Protein AF-A0A0P0Z5M3-F1 (afdb_monomer)

Sequence (117 aa):
MDSALKSVSAMTRGFQQVASETSEFAKRAYEQQTEFMEKLFQVRSPDKAIALQSEYAKTAYQGWVSQATRMGEICTDVAKETYKPFEQSLATLSAAGTSVATKPAAAAKQAAETKAA

Secondary structure (DSSP, 8-state):
-HHHHHHHHHHHHHHHHHHHHHHHHHHHHHHHHHHHHHHHHH--SHHHHHHHHHHHHHHHHHHHHHHHHHHHHHHHHHHHHHHHHHHHHHHHHHHHHHHHHHHHHHHHHHHHHHT--

Foldseek 3Di:
DVLVVQLVVLVVVLVVQLVVLVVVLVVVLVVLVVVLVVVCVVDDDPVVNVVSVVVSVVVNVVSVVVSVVSNVVSVVSSVCSSCVVVVVVVVVVVVVVVVVVVPVVVVVVVVVVVVVD

InterPro domains:
  IPR010127 Phasin, subfamily 1 [TIGR01841] (13-95)
  IPR018968 Phasin [PF09361] (1-88)

Solvent-accessible surface area (backbone atoms only — not comparable to full-atom values): 6381 Å² total; per-residue (Å²): 110,67,67,59,56,50,34,54,52,37,48,52,51,39,52,52,50,53,52,50,55,52,52,52,50,52,50,54,52,51,53,53,50,49,54,49,50,59,53,53,76,69,52,90,48,69,72,57,46,53,52,52,52,51,51,49,52,54,50,51,49,53,52,48,53,52,50,53,51,52,53,52,49,44,56,50,50,36,50,52,64,52,47,47,63,56,56,53,50,51,52,51,50,51,55,49,51,53,52,63,60,49,54,60,58,55,52,53,51,54,58,54,57,67,73,76,111

Structure (mmCIF, N/CA/C/O backbone):
data_AF-A0A0P0Z5M3-F1
#
_entry.id   AF-A0A0P0Z5M3-F1
#
loop_
_atom_site.group_PDB
_atom_site.id
_atom_site.type_symbol
_atom_site.label_atom_id
_atom_site.label_alt_id
_atom_site.label_comp_id
_atom_site.label_asym_id
_atom_site.label_entity_id
_atom_site.label_seq_id
_atom_site.pdbx_PDB_ins_code
_atom_site.Cartn_x
_atom_site.Cartn_y
_atom_site.Cartn_z
_atom_site.occupancy
_atom_site.B_iso_or_equiv
_atom_site.auth_seq_id
_atom_site.auth_comp_id
_atom_site.auth_asym_id
_atom_site.auth_atom_id
_atom_site.pdbx_PDB_model_num
ATOM 1 N N . MET A 1 1 ? 24.166 3.645 -23.472 1.00 58.31 1 MET A N 1
ATOM 2 C CA . MET A 1 1 ? 24.199 4.395 -22.197 1.00 58.31 1 MET A CA 1
ATOM 3 C C . MET A 1 1 ? 22.800 4.889 -21.828 1.00 58.31 1 MET A C 1
ATOM 5 O O . MET A 1 1 ? 22.368 4.636 -20.711 1.00 58.31 1 MET A O 1
ATOM 9 N N . ASP A 1 2 ? 22.037 5.444 -22.777 1.00 76.00 2 ASP A N 1
ATOM 10 C CA . ASP A 1 2 ? 20.659 5.914 -22.538 1.00 76.00 2 ASP A CA 1
ATOM 11 C C . ASP A 1 2 ? 19.682 4.846 -22.024 1.00 76.00 2 ASP A C 1
ATOM 13 O O . ASP A 1 2 ? 18.898 5.118 -21.120 1.00 76.00 2 ASP A O 1
ATOM 17 N N . SER A 1 3 ? 19.734 3.609 -22.533 1.00 72.94 3 SER A N 1
ATOM 18 C CA . SER A 1 3 ? 18.845 2.527 -22.065 1.00 72.94 3 SER A CA 1
ATOM 19 C C . SER A 1 3 ? 19.111 2.120 -20.611 1.00 72.94 3 SER A C 1
ATOM 21 O O . SER A 1 3 ? 18.176 1.820 -19.869 1.00 72.94 3 SER A O 1
ATOM 23 N N . ALA A 1 4 ? 20.376 2.160 -20.180 1.00 77.19 4 ALA A N 1
ATOM 24 C CA . ALA A 1 4 ? 20.751 1.881 -18.797 1.00 77.19 4 ALA A CA 1
ATOM 25 C C . ALA A 1 4 ? 20.272 3.006 -17.861 1.00 77.19 4 ALA A C 1
ATOM 27 O O . ALA A 1 4 ? 19.655 2.725 -16.838 1.00 77.19 4 ALA A O 1
ATOM 28 N N . LEU A 1 5 ? 20.456 4.275 -18.251 1.00 84.81 5 LEU A N 1
ATOM 29 C CA . LEU A 1 5 ? 19.961 5.433 -17.492 1.00 84.81 5 LEU A CA 1
ATOM 30 C C . LEU A 1 5 ? 18.428 5.453 -17.378 1.00 84.81 5 LEU A C 1
ATOM 32 O O . LEU A 1 5 ? 17.894 5.778 -16.316 1.00 84.81 5 LEU A O 1
ATOM 36 N N . LYS A 1 6 ? 17.711 5.053 -18.438 1.00 80.62 6 LYS A N 1
ATOM 37 C CA . LYS A 1 6 ? 16.248 4.877 -18.415 1.00 80.62 6 LYS A CA 1
ATOM 38 C C . LYS A 1 6 ? 15.818 3.780 -17.440 1.00 80.62 6 LYS A C 1
ATOM 40 O O . LYS A 1 6 ? 14.906 4.007 -16.654 1.00 80.62 6 LYS A O 1
ATOM 45 N N . SER A 1 7 ? 16.508 2.640 -17.446 1.00 80.88 7 SER A N 1
ATOM 46 C CA . SER A 1 7 ? 16.217 1.512 -16.546 1.00 80.88 7 SER A CA 1
ATOM 47 C C . SER A 1 7 ? 16.429 1.882 -15.074 1.00 80.88 7 SER A C 1
ATOM 49 O O . SER A 1 7 ? 15.561 1.635 -14.240 1.00 80.88 7 SER A O 1
ATOM 51 N N . VAL A 1 8 ? 17.543 2.553 -14.757 1.00 86.06 8 VAL A N 1
ATOM 52 C CA . VAL A 1 8 ? 17.820 3.058 -13.399 1.00 86.06 8 VAL A CA 1
ATOM 53 C C . VAL A 1 8 ? 16.754 4.066 -12.971 1.00 86.06 8 VAL A C 1
ATOM 55 O O . VAL A 1 8 ? 16.247 3.999 -11.856 1.00 86.06 8 VAL A O 1
ATOM 58 N N . SER A 1 9 ? 16.355 4.966 -13.870 1.00 87.69 9 SER A N 1
ATOM 59 C CA . SER A 1 9 ? 15.325 5.969 -13.586 1.00 87.69 9 SER A CA 1
ATOM 60 C C . SER A 1 9 ? 13.940 5.350 -13.342 1.00 87.69 9 SER A C 1
ATOM 62 O O . SER A 1 9 ? 13.218 5.819 -12.463 1.00 87.69 9 SER A O 1
ATOM 64 N N . ALA A 1 10 ? 13.567 4.308 -14.094 1.00 87.44 10 ALA A N 1
ATOM 65 C CA . ALA A 1 10 ? 12.327 3.554 -13.888 1.00 87.44 10 ALA A CA 1
ATOM 66 C C . ALA A 1 10 ? 12.335 2.823 -12.536 1.00 87.44 10 ALA A C 1
ATOM 68 O O . ALA A 1 10 ? 11.371 2.907 -11.778 1.00 87.44 10 ALA A O 1
ATOM 69 N N . MET A 1 11 ? 13.456 2.186 -12.184 1.00 87.31 11 MET A N 1
ATOM 70 C CA . MET A 1 11 ? 13.631 1.529 -10.888 1.00 87.31 11 MET A CA 1
ATOM 71 C C . MET A 1 11 ? 13.535 2.520 -9.719 1.00 87.31 11 MET A C 1
ATOM 73 O O . MET A 1 11 ? 12.803 2.263 -8.764 1.00 87.31 11 MET A O 1
ATOM 77 N N . THR A 1 12 ? 14.216 3.669 -9.798 1.00 92.69 12 THR A N 1
ATOM 78 C CA . THR A 1 12 ? 14.148 4.711 -8.760 1.00 92.69 12 THR A CA 1
ATOM 79 C C . THR A 1 12 ? 12.720 5.217 -8.563 1.00 92.69 12 THR A C 1
ATOM 81 O O . THR A 1 12 ? 12.274 5.355 -7.424 1.00 92.69 12 THR A O 1
ATOM 84 N N . ARG A 1 13 ? 11.972 5.447 -9.652 1.00 92.00 13 ARG A N 1
ATOM 85 C CA . ARG A 1 13 ? 10.558 5.848 -9.577 1.00 92.00 13 ARG A CA 1
ATOM 86 C C . ARG A 1 13 ? 9.685 4.770 -8.937 1.00 92.00 13 ARG A C 1
ATOM 88 O O . ARG A 1 13 ? 8.879 5.096 -8.070 1.00 92.00 13 ARG A O 1
ATOM 95 N N . GLY A 1 14 ? 9.892 3.503 -9.294 1.00 92.44 14 GLY A N 1
ATOM 96 C CA . GLY A 1 14 ? 9.213 2.380 -8.647 1.00 92.44 14 GLY A CA 1
ATOM 97 C C . GLY A 1 14 ? 9.449 2.355 -7.136 1.00 92.44 14 GLY A C 1
ATOM 98 O O . GLY A 1 14 ? 8.500 2.262 -6.365 1.00 92.44 14 GLY A O 1
ATOM 99 N N . PHE A 1 15 ? 10.696 2.541 -6.692 1.00 93.12 15 PHE A N 1
ATOM 100 C CA . PHE A 1 15 ? 11.024 2.631 -5.264 1.00 93.12 15 PHE A CA 1
ATOM 101 C C . PHE A 1 15 ? 10.322 3.796 -4.557 1.00 93.12 15 PHE A C 1
ATOM 103 O O . PHE A 1 15 ? 9.800 3.621 -3.457 1.00 93.12 15 PHE A O 1
ATOM 110 N N . GLN A 1 16 ? 10.284 4.974 -5.182 1.00 95.62 16 GLN A N 1
ATOM 111 C CA . GLN A 1 16 ? 9.573 6.132 -4.633 1.00 95.62 16 GLN A CA 1
ATOM 112 C C . GLN A 1 16 ? 8.071 5.858 -4.491 1.00 95.62 16 GLN A C 1
ATOM 114 O O . GLN A 1 16 ? 7.484 6.197 -3.464 1.00 95.62 16 GLN A O 1
ATOM 119 N N . GLN A 1 17 ? 7.459 5.200 -5.480 1.00 95.94 17 GLN A N 1
ATOM 120 C CA . GLN A 1 17 ? 6.053 4.802 -5.413 1.00 95.94 17 GLN A CA 1
ATOM 121 C C . GLN A 1 17 ? 5.802 3.784 -4.298 1.00 95.94 17 GLN A C 1
ATOM 123 O O . GLN A 1 17 ? 4.896 3.992 -3.496 1.00 95.94 17 GLN A O 1
ATOM 128 N N . VAL A 1 18 ? 6.632 2.741 -4.174 1.00 94.31 18 VAL A N 1
ATOM 129 C CA . VAL A 1 18 ? 6.523 1.759 -3.077 1.00 94.31 18 VAL A CA 1
ATOM 130 C C . VAL A 1 18 ? 6.604 2.447 -1.713 1.00 94.31 18 VAL A C 1
ATOM 132 O O . VAL A 1 18 ? 5.810 2.140 -0.820 1.00 94.31 18 VAL A O 1
ATOM 135 N N . ALA A 1 19 ? 7.533 3.391 -1.544 1.00 94.81 19 ALA A N 1
ATOM 136 C CA . ALA A 1 19 ? 7.675 4.146 -0.303 1.00 94.81 19 ALA A CA 1
ATOM 137 C C . ALA A 1 19 ? 6.421 4.984 0.011 1.00 94.81 19 ALA A C 1
ATOM 139 O O . ALA A 1 19 ? 5.945 4.953 1.148 1.00 94.81 19 ALA A O 1
ATOM 140 N N . SER A 1 20 ? 5.861 5.682 -0.987 1.00 96.88 20 SER A N 1
ATOM 141 C CA . SER A 1 20 ? 4.623 6.463 -0.824 1.00 96.88 20 SER A CA 1
ATOM 142 C C . SER A 1 20 ? 3.453 5.573 -0.420 1.00 96.88 20 SER A C 1
ATOM 144 O O . SER A 1 20 ? 2.844 5.789 0.624 1.00 96.88 20 SER A O 1
ATOM 146 N N . GLU A 1 21 ? 3.202 4.511 -1.184 1.00 95.06 21 GLU A N 1
ATOM 147 C CA . GLU A 1 21 ? 2.084 3.597 -0.951 1.00 95.06 21 GLU A CA 1
ATOM 148 C C . GLU A 1 21 ? 2.191 2.901 0.409 1.00 95.06 21 GLU A C 1
ATOM 150 O O . GLU A 1 21 ? 1.188 2.696 1.089 1.00 95.06 21 GLU A O 1
ATOM 155 N N . THR A 1 22 ? 3.402 2.536 0.840 1.00 94.38 22 THR A N 1
ATOM 156 C CA . THR A 1 22 ? 3.617 1.920 2.159 1.00 94.38 22 THR A CA 1
ATOM 157 C C . THR A 1 22 ? 3.320 2.908 3.288 1.00 94.38 22 THR A C 1
ATOM 159 O O . THR A 1 22 ? 2.653 2.551 4.258 1.00 94.38 22 THR A O 1
ATOM 162 N N . SER A 1 23 ? 3.773 4.157 3.156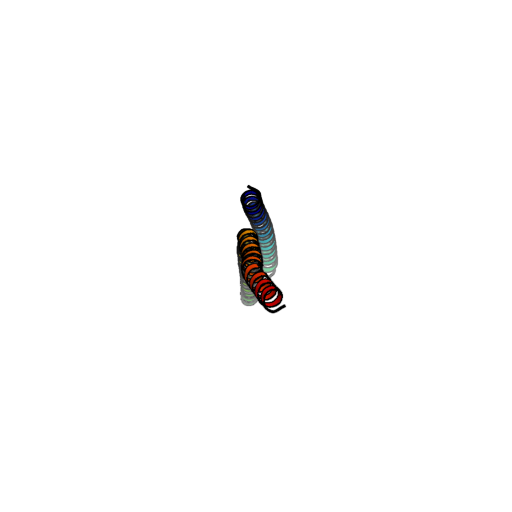 1.00 96.50 23 SER A N 1
ATOM 163 C CA . SER A 1 23 ? 3.500 5.228 4.124 1.00 96.50 23 SER A CA 1
ATOM 164 C C . SER A 1 23 ? 2.005 5.549 4.215 1.00 96.50 23 SER A C 1
ATOM 166 O O . SER A 1 23 ? 1.443 5.649 5.307 1.00 96.50 23 SER A O 1
ATOM 168 N N . GLU A 1 24 ? 1.333 5.651 3.070 1.00 96.19 24 GLU A N 1
ATOM 169 C CA . GLU A 1 24 ? -0.107 5.890 2.998 1.00 96.19 24 GLU A CA 1
ATOM 170 C C . GLU A 1 24 ? -0.910 4.730 3.587 1.00 96.19 24 GLU A C 1
ATOM 172 O O . GLU A 1 24 ? -1.843 4.956 4.357 1.00 96.19 24 GLU A O 1
ATOM 177 N N . PHE A 1 25 ? -0.531 3.485 3.289 1.00 96.38 25 PHE A N 1
ATOM 178 C CA . PHE A 1 25 ? -1.152 2.311 3.89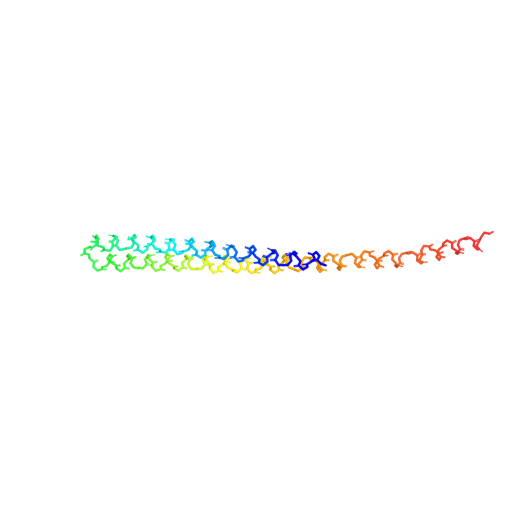6 1.00 96.38 25 PHE A CA 1
ATOM 179 C C . PHE A 1 25 ? -0.981 2.290 5.416 1.00 96.38 25 PHE A C 1
ATOM 181 O O . PHE A 1 25 ? -1.951 2.037 6.126 1.00 96.38 25 PHE A O 1
ATOM 188 N N . ALA A 1 26 ? 0.213 2.607 5.925 1.00 96.69 26 ALA A N 1
ATOM 189 C CA . ALA A 1 26 ? 0.462 2.678 7.361 1.00 96.69 26 ALA A CA 1
ATOM 190 C C . ALA A 1 26 ? -0.415 3.740 8.047 1.00 96.69 26 ALA A C 1
ATOM 192 O O . ALA A 1 26 ? -1.001 3.461 9.092 1.00 96.69 26 ALA A O 1
ATOM 193 N N . LYS A 1 27 ? -0.566 4.926 7.438 1.00 97.50 27 LYS A N 1
ATOM 194 C CA . LYS A 1 27 ? -1.497 5.956 7.928 1.00 97.50 27 LYS A CA 1
ATOM 195 C C . LYS A 1 27 ? -2.937 5.449 7.965 1.00 97.50 27 LYS A C 1
ATOM 197 O O . LYS A 1 27 ? -3.563 5.510 9.018 1.00 97.50 27 LYS A O 1
ATOM 202 N N . ARG A 1 28 ? -3.426 4.882 6.855 1.00 96.06 28 ARG A N 1
ATOM 203 C CA . ARG A 1 28 ? -4.789 4.327 6.766 1.00 96.06 28 ARG A CA 1
ATOM 204 C C . ARG A 1 28 ? -5.033 3.241 7.819 1.00 96.06 28 ARG A C 1
ATOM 206 O O . ARG A 1 28 ? -6.077 3.235 8.461 1.00 96.06 28 ARG A O 1
ATOM 213 N N . ALA A 1 29 ? -4.070 2.345 8.029 1.00 95.50 29 ALA A N 1
ATOM 214 C CA . ALA A 1 29 ? -4.166 1.293 9.039 1.00 95.50 29 ALA A CA 1
ATOM 215 C C . ALA A 1 29 ? -4.239 1.864 10.466 1.00 95.50 29 ALA A C 1
ATOM 217 O O . ALA A 1 29 ? -5.026 1.388 11.283 1.00 95.50 29 ALA A O 1
ATOM 218 N N . TYR A 1 30 ? -3.458 2.908 10.757 1.00 97.00 30 TYR A N 1
ATOM 219 C CA . TYR A 1 30 ? -3.480 3.576 12.058 1.00 97.00 30 TYR A CA 1
ATOM 220 C C . TYR A 1 30 ? -4.809 4.297 12.323 1.00 97.00 30 TYR A C 1
ATOM 222 O O . TYR A 1 30 ? -5.369 4.192 13.416 1.00 97.00 30 TYR A O 1
ATOM 230 N N . GLU A 1 31 ? -5.346 4.989 11.316 1.00 96.62 31 GLU A N 1
ATOM 231 C CA . GLU A 1 31 ? -6.664 5.630 11.381 1.00 96.62 31 GLU A CA 1
ATOM 232 C C . GLU A 1 31 ? -7.768 4.593 11.639 1.00 96.62 31 GLU A C 1
ATOM 234 O O . GLU A 1 31 ? -8.545 4.750 12.579 1.00 96.62 31 GLU A O 1
ATOM 239 N N . GLN A 1 32 ? -7.773 3.481 10.893 1.00 95.94 32 GLN A N 1
ATOM 240 C CA . GLN A 1 32 ? -8.730 2.383 11.087 1.00 95.94 32 GLN A CA 1
ATOM 241 C C . GLN A 1 32 ? -8.641 1.757 12.482 1.00 95.94 32 GLN A C 1
ATOM 243 O O . GLN A 1 32 ? -9.664 1.431 13.084 1.00 95.94 32 GLN A O 1
ATOM 248 N N . GLN A 1 33 ? -7.429 1.572 13.010 1.00 94.50 33 GLN A N 1
ATOM 249 C CA . GLN A 1 33 ? -7.239 1.020 14.349 1.00 94.50 33 GLN A CA 1
ATOM 250 C C . GLN A 1 33 ? -7.720 1.987 15.435 1.00 94.50 33 GLN A C 1
ATOM 252 O O . GLN A 1 33 ? -8.347 1.554 16.403 1.00 94.50 33 GLN A O 1
ATOM 257 N N . THR A 1 34 ? -7.456 3.282 15.267 1.00 97.19 34 THR A N 1
ATOM 258 C CA . THR A 1 34 ? -7.925 4.321 16.191 1.00 97.19 34 THR A CA 1
ATOM 259 C C . THR A 1 34 ? -9.451 4.368 16.199 1.00 97.19 34 THR A C 1
ATOM 261 O O . THR A 1 34 ? -10.058 4.268 17.262 1.00 97.19 34 THR A O 1
ATOM 264 N N . GLU A 1 35 ? -10.077 4.395 15.022 1.00 96.19 35 GLU A N 1
ATOM 265 C CA . GLU A 1 35 ? -11.535 4.364 14.874 1.00 96.19 35 GLU A CA 1
ATOM 266 C C . GLU A 1 35 ? -12.147 3.095 15.492 1.00 96.19 35 GLU A C 1
ATOM 268 O O . GLU A 1 35 ? -13.164 3.157 16.191 1.00 96.19 35 GLU A O 1
ATOM 273 N N . PHE A 1 36 ? -11.526 1.932 15.271 1.00 96.44 36 PHE A N 1
ATOM 274 C CA . PHE A 1 36 ? -11.955 0.681 15.890 1.00 96.44 36 PHE A CA 1
ATOM 275 C C . PHE A 1 36 ? -11.912 0.767 17.419 1.00 96.44 36 PHE A C 1
ATOM 277 O O . PHE A 1 36 ? -12.894 0.409 18.066 1.00 96.44 36 PHE A O 1
ATOM 284 N N . MET A 1 37 ? -10.818 1.269 17.998 1.00 96.06 37 MET A N 1
ATOM 285 C CA . MET A 1 37 ? -10.676 1.406 19.450 1.00 96.06 37 MET A CA 1
ATOM 286 C C . MET A 1 37 ? -11.683 2.395 20.036 1.00 96.06 37 MET A C 1
ATOM 288 O O . MET A 1 37 ? -12.334 2.082 21.032 1.00 96.06 37 MET A O 1
ATOM 292 N N . GLU A 1 38 ? -1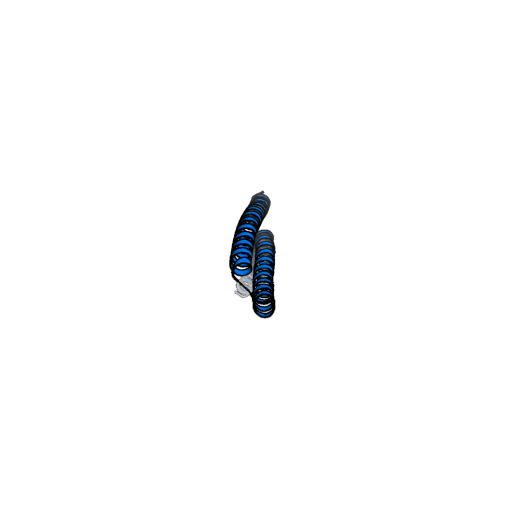1.873 3.552 19.400 1.00 96.50 38 GLU A N 1
ATOM 293 C CA . GLU A 1 38 ? -12.877 4.535 19.815 1.00 96.50 38 GLU A CA 1
ATOM 294 C C . GLU A 1 38 ? -14.278 3.923 19.865 1.00 96.50 38 GLU A C 1
ATOM 296 O O . GLU A 1 38 ? -14.993 4.079 20.858 1.00 96.50 38 GLU A O 1
ATOM 301 N N . LYS A 1 39 ? -14.665 3.178 18.824 1.00 96.12 39 LYS A N 1
ATOM 302 C CA . LYS A 1 39 ? -15.957 2.484 18.777 1.00 96.12 39 LYS A CA 1
ATOM 303 C C . LYS A 1 39 ? -16.030 1.340 19.786 1.00 96.12 39 LYS A C 1
ATOM 305 O O . LYS A 1 39 ? -17.084 1.128 20.387 1.00 96.12 39 LYS A O 1
ATOM 310 N N . LEU A 1 40 ? -14.931 0.621 20.007 1.00 94.81 40 LEU A N 1
ATOM 311 C CA . LEU A 1 40 ? -14.875 -0.496 20.948 1.00 94.81 40 LEU A CA 1
ATOM 312 C C . LEU A 1 40 ? -15.104 -0.022 22.389 1.00 94.81 40 LEU A C 1
ATOM 314 O O . LEU A 1 40 ? -15.832 -0.671 23.134 1.00 94.81 40 LEU A O 1
ATOM 318 N N . PHE A 1 41 ? -14.567 1.140 22.770 1.00 94.06 41 PHE A N 1
ATOM 319 C CA . PHE A 1 41 ? -14.825 1.734 24.087 1.00 94.06 41 PHE A CA 1
ATOM 320 C C . PHE A 1 41 ? -16.274 2.213 24.280 1.00 94.06 41 PHE A C 1
ATOM 322 O O . PHE A 1 41 ? -16.724 2.369 25.415 1.00 94.06 41 PHE A O 1
ATOM 329 N N . GLN A 1 42 ? -17.021 2.440 23.197 1.00 94.94 42 GLN A N 1
ATOM 330 C CA . GLN A 1 42 ? -18.410 2.908 23.254 1.00 94.94 42 GLN A CA 1
ATOM 331 C C . GLN A 1 42 ? -19.430 1.762 23.339 1.00 94.94 42 GLN A C 1
ATOM 333 O O . GLN A 1 42 ? -20.554 1.968 23.809 1.00 94.94 42 GLN A O 1
ATOM 338 N N . VAL A 1 43 ? -19.079 0.551 22.892 1.00 96.19 43 VAL A N 1
ATOM 339 C CA . VAL A 1 43 ? -20.007 -0.588 22.917 1.00 96.19 43 VAL A CA 1
ATOM 340 C C . VAL A 1 43 ? -20.116 -1.197 24.318 1.00 96.19 43 VAL A C 1
ATOM 342 O O . VAL A 1 43 ? -19.135 -1.377 25.028 1.00 96.19 43 VAL A O 1
ATOM 345 N N . ARG A 1 44 ? -21.346 -1.535 24.726 1.00 92.12 44 ARG A N 1
ATOM 346 C CA . ARG A 1 44 ? -21.655 -2.095 26.059 1.00 92.12 44 ARG A CA 1
ATOM 347 C C . ARG A 1 44 ? -22.093 -3.560 26.044 1.00 92.12 44 ARG A C 1
ATOM 349 O O . ARG A 1 44 ? -22.410 -4.100 27.098 1.00 92.12 44 ARG A O 1
ATOM 356 N N . SER A 1 45 ? -22.153 -4.190 24.870 1.00 94.31 45 SER A N 1
ATOM 357 C CA . SER A 1 45 ? -22.568 -5.588 24.729 1.00 94.31 45 SER A CA 1
ATOM 358 C C . SER A 1 45 ? -21.587 -6.397 23.870 1.00 94.31 45 SER A C 1
ATOM 360 O O . SER A 1 45 ? -21.078 -5.865 22.876 1.00 94.31 45 SER A O 1
ATOM 362 N N . PRO A 1 46 ? -21.355 -7.681 24.202 1.00 92.19 46 PRO A N 1
ATOM 363 C CA . PRO A 1 46 ? -20.472 -8.562 23.435 1.00 92.19 46 PRO A CA 1
ATOM 364 C C . PRO A 1 46 ? -20.862 -8.703 21.958 1.00 92.19 46 PRO A C 1
ATOM 366 O O . PRO A 1 46 ? -19.993 -8.611 21.097 1.00 92.19 46 PRO A O 1
ATOM 369 N N . ASP A 1 47 ? -22.154 -8.832 21.637 1.00 94.31 47 ASP A N 1
ATOM 370 C CA . ASP A 1 47 ? -22.614 -8.983 20.246 1.00 94.31 47 ASP A CA 1
ATOM 371 C C . ASP A 1 47 ? -22.218 -7.790 19.363 1.00 94.31 47 ASP A C 1
ATOM 373 O O . ASP A 1 47 ? -21.824 -7.951 18.208 1.00 94.31 47 ASP A O 1
ATOM 377 N N . LYS A 1 48 ? -22.260 -6.573 19.922 1.00 95.69 48 LYS A N 1
ATOM 378 C CA . LYS A 1 48 ? -21.848 -5.355 19.211 1.00 95.69 48 LYS A CA 1
ATOM 379 C C . LYS A 1 48 ? -20.335 -5.282 19.038 1.00 95.69 48 LYS A C 1
ATOM 381 O O . LYS A 1 48 ? -19.874 -4.817 18.000 1.00 95.69 48 LYS A O 1
ATOM 386 N N . ALA A 1 49 ? -19.571 -5.750 20.024 1.00 94.69 49 ALA A N 1
ATOM 387 C CA . ALA A 1 49 ? -18.117 -5.835 19.920 1.00 94.69 49 ALA A CA 1
ATOM 388 C C . ALA A 1 49 ? -17.690 -6.824 18.820 1.00 94.69 49 ALA A C 1
ATOM 390 O O . ALA A 1 49 ? -16.818 -6.501 18.017 1.00 94.69 49 ALA A O 1
ATOM 391 N N . ILE A 1 50 ? -18.357 -7.981 18.720 1.00 95.88 50 ILE A N 1
ATOM 392 C CA . ILE A 1 50 ? -18.110 -8.981 17.667 1.00 95.88 50 ILE A CA 1
ATOM 393 C C . ILE A 1 50 ? -18.434 -8.412 16.282 1.00 95.88 50 ILE A C 1
ATOM 395 O O . ILE A 1 50 ? -17.642 -8.570 15.349 1.00 95.88 50 ILE A O 1
ATOM 399 N N . ALA A 1 51 ? -19.570 -7.722 16.142 1.00 95.12 51 ALA A N 1
ATOM 400 C CA . ALA A 1 51 ? -19.931 -7.061 14.891 1.00 95.12 51 ALA A CA 1
ATOM 401 C C . ALA A 1 51 ? -18.881 -6.011 14.487 1.00 95.12 51 ALA A C 1
ATOM 403 O O . ALA A 1 51 ? -18.414 -6.008 13.350 1.00 95.12 51 ALA A O 1
ATOM 404 N N . LEU A 1 52 ? -18.441 -5.175 15.434 1.00 96.88 52 LEU A N 1
ATOM 405 C CA . LEU A 1 52 ? -17.417 -4.159 15.198 1.00 96.88 52 LEU A CA 1
ATOM 406 C C . LEU A 1 52 ? -16.068 -4.771 14.784 1.00 96.88 52 LEU A C 1
ATOM 408 O O . LEU A 1 52 ? -15.437 -4.296 13.842 1.00 96.88 52 LEU A O 1
ATOM 412 N N . GLN A 1 53 ? -15.631 -5.838 15.455 1.00 93.81 53 GLN A N 1
ATOM 413 C CA . GLN A 1 53 ? -14.397 -6.547 15.111 1.00 93.81 53 GLN A CA 1
ATOM 414 C C . GLN A 1 53 ? -14.482 -7.211 13.731 1.00 93.81 53 GLN A C 1
ATOM 416 O O . GLN A 1 53 ? -13.501 -7.207 12.989 1.00 93.81 53 GLN A O 1
ATOM 421 N N . SER A 1 54 ? -15.651 -7.745 13.369 1.00 96.69 54 SER A N 1
ATOM 422 C CA . SER A 1 54 ? -15.890 -8.342 12.051 1.00 96.69 54 SER A CA 1
ATOM 423 C C . SER A 1 54 ? -15.807 -7.298 10.935 1.00 96.69 54 SER A C 1
ATOM 425 O O . SER A 1 54 ? -15.160 -7.538 9.915 1.00 96.69 54 SER A O 1
ATOM 427 N N . GLU A 1 55 ? -16.393 -6.116 11.142 1.00 95.62 55 GLU A N 1
ATOM 428 C CA . GLU A 1 55 ? -16.282 -4.996 10.198 1.00 95.62 55 GLU A CA 1
ATOM 429 C C . GLU A 1 55 ? -14.844 -4.476 10.084 1.00 95.62 55 GLU A C 1
ATOM 431 O O . GLU A 1 55 ? -14.358 -4.244 8.973 1.00 95.62 55 GLU A O 1
ATOM 436 N N . TYR A 1 56 ? -14.119 -4.365 11.203 1.00 95.81 56 TYR A N 1
ATOM 437 C CA . TYR A 1 56 ? -12.693 -4.031 11.181 1.00 95.81 56 TYR A CA 1
ATOM 438 C C . TYR A 1 56 ? -11.889 -5.055 10.369 1.00 95.81 56 TYR A C 1
ATOM 440 O O . TYR A 1 56 ? -11.130 -4.675 9.480 1.00 95.81 56 TYR A O 1
ATOM 448 N N . ALA A 1 57 ? -12.094 -6.355 10.606 1.00 96.62 57 ALA A N 1
ATOM 449 C CA . ALA A 1 57 ? -11.393 -7.418 9.888 1.00 96.62 57 ALA A CA 1
ATOM 450 C C . ALA A 1 57 ? -11.681 -7.389 8.379 1.00 96.62 57 ALA A C 1
ATOM 452 O O . ALA A 1 57 ? -10.763 -7.505 7.566 1.00 96.62 57 ALA A O 1
ATOM 453 N N . LYS A 1 58 ? -12.945 -7.184 7.995 1.00 96.56 58 LYS A N 1
ATOM 454 C CA . LYS A 1 58 ? -13.354 -7.042 6.593 1.00 96.56 58 LYS A CA 1
ATOM 455 C C . LYS A 1 58 ? -12.684 -5.839 5.930 1.00 96.56 58 LYS A C 1
ATOM 457 O O . LYS A 1 58 ? -12.145 -5.970 4.831 1.00 96.56 58 LYS A O 1
ATOM 462 N N . THR A 1 59 ? -12.688 -4.694 6.604 1.00 95.56 59 THR A N 1
ATOM 463 C CA . THR A 1 59 ? -12.082 -3.453 6.104 1.00 95.56 59 THR A CA 1
ATOM 464 C C . THR A 1 59 ? -10.567 -3.603 5.956 1.00 95.56 59 THR A C 1
ATOM 466 O O . THR A 1 59 ? -10.014 -3.279 4.904 1.00 95.56 59 THR A O 1
ATOM 469 N N . ALA A 1 60 ? -9.900 -4.173 6.963 1.00 94.06 60 ALA A N 1
ATOM 470 C CA . ALA A 1 60 ? -8.465 -4.443 6.935 1.00 94.06 60 ALA A CA 1
ATOM 471 C C . ALA A 1 60 ? -8.088 -5.392 5.786 1.00 94.06 60 ALA A C 1
ATOM 473 O O . ALA A 1 60 ? -7.113 -5.149 5.074 1.00 94.06 60 ALA A O 1
ATOM 474 N N . TYR A 1 61 ? -8.888 -6.439 5.552 1.00 97.12 61 TYR A N 1
ATOM 475 C CA . TYR A 1 61 ? -8.679 -7.368 4.442 1.00 97.12 61 TYR A CA 1
ATOM 476 C C . TYR A 1 61 ? -8.801 -6.679 3.076 1.00 97.12 61 TYR A C 1
ATOM 478 O O . TYR A 1 61 ? -7.922 -6.833 2.228 1.00 97.12 61 TYR A O 1
ATOM 486 N N . GLN A 1 62 ? -9.852 -5.881 2.868 1.00 96.12 62 GLN A N 1
ATOM 487 C CA . GLN A 1 62 ? -10.032 -5.119 1.628 1.00 96.12 62 GLN A CA 1
ATOM 488 C C . GLN A 1 62 ? -8.876 -4.137 1.395 1.00 96.12 62 GLN A C 1
ATOM 490 O O . GLN A 1 62 ? -8.343 -4.064 0.287 1.00 96.12 62 GLN A O 1
ATOM 495 N N . GLY A 1 63 ? -8.445 -3.434 2.447 1.00 94.75 63 GLY A N 1
ATOM 496 C CA . GLY A 1 63 ? -7.291 -2.539 2.393 1.00 94.75 63 GLY A CA 1
ATOM 497 C C . GLY A 1 63 ? -6.001 -3.268 2.014 1.00 94.75 63 GLY A C 1
ATOM 498 O O . GLY A 1 63 ? -5.254 -2.793 1.160 1.00 94.75 63 GLY A O 1
ATOM 499 N N . TRP A 1 64 ? -5.755 -4.447 2.590 1.00 93.56 64 TRP A N 1
ATOM 500 C CA . TRP A 1 64 ? -4.587 -5.264 2.260 1.00 93.56 64 TRP A CA 1
ATOM 501 C C . TRP A 1 64 ? -4.597 -5.748 0.805 1.00 93.56 64 TRP A C 1
ATOM 503 O O . TRP A 1 64 ? -3.588 -5.612 0.115 1.00 93.56 64 TRP A O 1
ATOM 513 N N . VAL A 1 65 ? -5.729 -6.254 0.307 1.00 97.38 65 VAL A N 1
ATOM 514 C CA . VAL A 1 65 ? -5.858 -6.676 -1.099 1.00 97.38 65 VAL A CA 1
ATOM 515 C C . VAL A 1 65 ? -5.623 -5.498 -2.047 1.00 97.38 65 VAL A C 1
ATOM 517 O O . VAL A 1 65 ? -4.920 -5.645 -3.049 1.00 97.38 65 VAL A O 1
ATOM 520 N N . SER A 1 66 ? -6.151 -4.317 -1.716 1.00 96.25 66 SER A N 1
ATOM 521 C CA . SER A 1 66 ? -5.902 -3.093 -2.484 1.00 96.25 66 SER A CA 1
ATOM 522 C C . SER A 1 66 ? -4.411 -2.749 -2.521 1.00 96.25 66 SER A C 1
ATOM 524 O O . SER A 1 66 ? -3.870 -2.490 -3.594 1.00 96.25 66 SER A O 1
ATOM 526 N N . GLN A 1 67 ? -3.727 -2.798 -1.374 1.00 94.88 67 GLN A N 1
ATOM 527 C CA . GLN A 1 67 ? -2.290 -2.531 -1.289 1.00 94.88 67 GLN A CA 1
ATOM 528 C C . GLN A 1 67 ? -1.471 -3.550 -2.091 1.00 94.88 67 GLN A C 1
ATOM 530 O O . GLN A 1 67 ? -0.559 -3.176 -2.825 1.00 94.88 67 GLN A O 1
ATOM 535 N N . ALA A 1 68 ? -1.800 -4.838 -1.981 1.00 95.31 68 ALA A N 1
ATOM 536 C CA . ALA A 1 68 ? -1.123 -5.903 -2.712 1.00 95.31 68 ALA A CA 1
ATOM 537 C C . ALA A 1 68 ? -1.291 -5.743 -4.231 1.00 95.31 68 ALA A C 1
ATOM 539 O O . ALA A 1 68 ? -0.320 -5.870 -4.977 1.00 95.31 68 ALA A O 1
ATOM 540 N N . THR A 1 69 ? -2.502 -5.398 -4.677 1.00 96.44 69 THR A N 1
ATOM 541 C CA . THR A 1 69 ? -2.792 -5.100 -6.087 1.00 96.44 69 THR A CA 1
ATOM 542 C C . THR A 1 69 ? -1.931 -3.939 -6.570 1.00 96.44 69 THR A C 1
ATOM 544 O O . THR A 1 69 ? -1.240 -4.058 -7.581 1.00 96.44 69 THR A O 1
ATOM 547 N N . ARG A 1 70 ? -1.880 -2.855 -5.790 1.00 95.56 70 ARG A N 1
ATOM 548 C CA . ARG A 1 70 ? -1.103 -1.664 -6.126 1.00 95.56 70 ARG A CA 1
ATOM 549 C C . ARG A 1 70 ? 0.399 -1.933 -6.226 1.00 95.56 70 ARG A C 1
ATOM 551 O O . ARG A 1 70 ? 1.058 -1.459 -7.147 1.00 95.56 70 ARG A O 1
ATOM 558 N N . MET A 1 71 ? 0.943 -2.747 -5.324 1.00 93.38 71 MET A N 1
ATOM 559 C CA . MET A 1 71 ? 2.345 -3.175 -5.393 1.00 93.38 71 MET A CA 1
ATOM 560 C C . MET A 1 71 ? 2.628 -4.021 -6.641 1.00 93.38 71 MET A C 1
ATOM 562 O O . MET A 1 71 ? 3.659 -3.838 -7.289 1.00 93.38 71 MET A O 1
ATOM 566 N N . GLY A 1 72 ? 1.699 -4.904 -7.021 1.00 92.94 72 GLY A N 1
ATOM 567 C CA . GLY A 1 72 ? 1.795 -5.686 -8.256 1.00 92.94 72 GLY A CA 1
ATOM 568 C C . GLY A 1 72 ? 1.792 -4.820 -9.520 1.00 92.94 72 GLY A C 1
ATOM 569 O O . GLY A 1 72 ? 2.563 -5.078 -10.450 1.00 92.94 72 GLY A O 1
ATOM 570 N N . GLU A 1 73 ? 0.980 -3.761 -9.541 1.00 94.31 73 GLU A N 1
ATOM 571 C CA . GLU A 1 73 ? 0.977 -2.765 -10.618 1.00 94.31 73 GLU A CA 1
ATOM 572 C C . GLU A 1 73 ? 2.330 -2.061 -10.732 1.00 94.31 73 GLU A C 1
ATOM 574 O O . GLU A 1 73 ? 2.900 -2.037 -11.820 1.00 94.31 73 GLU A O 1
ATOM 579 N N . ILE A 1 74 ? 2.900 -1.584 -9.617 1.00 93.62 74 ILE A N 1
ATOM 580 C CA . ILE A 1 74 ? 4.212 -0.915 -9.618 1.00 93.62 74 ILE A CA 1
ATOM 581 C C . ILE A 1 74 ? 5.297 -1.842 -10.181 1.00 93.62 74 ILE A C 1
ATOM 583 O O . ILE A 1 74 ? 6.075 -1.433 -11.045 1.00 93.62 74 ILE A O 1
ATOM 587 N N . CYS A 1 75 ? 5.343 -3.108 -9.750 1.00 88.56 75 CYS A N 1
ATOM 588 C CA . CYS A 1 75 ? 6.291 -4.083 -10.297 1.00 88.56 75 CYS A CA 1
ATOM 589 C C . CYS A 1 75 ? 6.104 -4.291 -11.807 1.00 88.56 75 CYS A C 1
ATOM 591 O O . CYS A 1 75 ? 7.082 -4.349 -12.558 1.00 88.56 75 CYS A O 1
ATOM 593 N N . THR A 1 76 ? 4.852 -4.382 -12.258 1.00 91.12 76 THR A N 1
ATOM 594 C CA . THR A 1 76 ? 4.515 -4.560 -13.675 1.00 91.12 76 THR A CA 1
ATOM 595 C C . THR A 1 76 ? 4.919 -3.340 -14.505 1.00 91.12 76 THR A C 1
ATOM 597 O O . THR A 1 76 ? 5.460 -3.492 -15.602 1.00 91.12 76 THR A O 1
ATOM 600 N N . ASP A 1 77 ? 4.698 -2.134 -13.990 1.00 90.31 77 ASP A N 1
ATOM 601 C CA . ASP A 1 77 ? 5.018 -0.881 -14.671 1.00 90.31 77 ASP A CA 1
ATOM 602 C C . ASP A 1 77 ? 6.528 -0.671 -14.794 1.00 90.31 77 ASP A C 1
ATOM 604 O O . ASP A 1 77 ? 7.018 -0.376 -15.888 1.00 90.31 77 ASP A O 1
ATOM 608 N 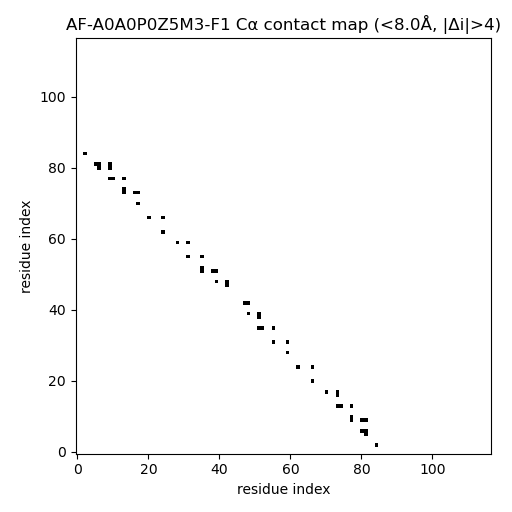N . VAL A 1 78 ? 7.287 -0.929 -13.721 1.00 88.50 78 VAL A N 1
ATOM 609 C CA . VAL A 1 78 ? 8.760 -0.900 -13.753 1.00 88.50 78 VAL A CA 1
ATOM 610 C C . VAL A 1 78 ? 9.299 -1.893 -14.783 1.00 88.50 78 VAL A C 1
ATOM 612 O O . VAL A 1 78 ? 10.195 -1.551 -15.562 1.00 88.50 78 VAL A O 1
ATOM 615 N N . ALA A 1 79 ? 8.741 -3.107 -14.834 1.00 85.94 79 ALA A N 1
ATOM 616 C CA . ALA A 1 79 ? 9.135 -4.109 -15.819 1.00 85.94 79 ALA A CA 1
ATOM 617 C C . ALA A 1 79 ? 8.870 -3.617 -17.251 1.00 85.94 79 ALA A C 1
ATOM 619 O O . ALA A 1 79 ? 9.793 -3.578 -18.066 1.00 85.94 79 ALA A O 1
ATOM 620 N N . LYS A 1 80 ? 7.647 -3.165 -17.557 1.00 86.06 80 LYS A N 1
ATOM 621 C CA . LYS A 1 80 ? 7.286 -2.626 -18.882 1.00 86.06 80 LYS A CA 1
ATOM 622 C C . LYS A 1 80 ? 8.194 -1.471 -19.308 1.00 86.06 80 LYS A C 1
ATOM 624 O O . LYS A 1 80 ? 8.648 -1.429 -20.452 1.00 86.06 80 LYS A O 1
ATOM 629 N N . GLU A 1 81 ? 8.481 -0.536 -18.405 1.00 83.19 81 GLU A N 1
ATOM 630 C CA . GLU A 1 81 ? 9.325 0.622 -18.710 1.00 83.19 81 GLU A CA 1
ATOM 631 C C . GLU A 1 81 ? 10.786 0.222 -18.982 1.00 83.19 81 GLU A C 1
ATOM 633 O O . GLU A 1 81 ? 11.439 0.807 -19.849 1.00 83.19 81 GLU A O 1
ATOM 638 N N . THR A 1 82 ? 11.262 -0.836 -18.321 1.00 79.31 82 THR A N 1
ATOM 639 C CA . THR A 1 82 ? 12.601 -1.411 -18.520 1.00 79.31 82 THR A CA 1
ATOM 640 C C . THR A 1 82 ? 12.709 -2.222 -19.820 1.00 79.31 82 THR A C 1
ATOM 642 O O . THR A 1 82 ? 13.765 -2.218 -20.452 1.00 79.31 82 THR A O 1
ATOM 645 N N . TYR A 1 83 ? 11.631 -2.881 -20.267 1.00 75.19 83 TYR A N 1
ATOM 646 C CA . TYR A 1 83 ? 11.619 -3.684 -21.502 1.00 75.19 83 TYR A CA 1
ATOM 647 C C . TYR A 1 83 ? 11.366 -2.876 -22.786 1.00 75.19 83 TYR A C 1
ATOM 649 O O . TYR A 1 83 ? 11.826 -3.272 -23.859 1.00 75.19 83 TYR A O 1
ATOM 657 N N . LYS A 1 84 ? 10.725 -1.704 -22.693 1.00 75.75 84 LYS A N 1
ATOM 658 C CA . LYS A 1 84 ? 10.457 -0.795 -23.828 1.00 75.75 84 LYS A CA 1
ATOM 659 C C . LYS A 1 84 ? 11.640 -0.552 -24.790 1.00 75.75 84 LYS A C 1
ATOM 661 O O . LYS A 1 84 ? 11.425 -0.571 -26.003 1.00 75.75 84 LYS A O 1
ATOM 666 N N . PRO A 1 85 ? 12.885 -0.325 -24.324 1.00 69.88 85 PRO A N 1
ATOM 667 C CA . PRO A 1 85 ? 14.033 -0.120 -25.212 1.00 69.88 85 PRO A CA 1
ATOM 668 C C . PRO A 1 85 ? 14.330 -1.323 -26.124 1.00 69.88 85 PRO A C 1
ATOM 670 O O . PRO A 1 85 ? 14.822 -1.145 -27.241 1.00 69.88 85 PRO A O 1
ATOM 673 N N . PHE A 1 86 ? 14.019 -2.542 -25.675 1.00 68.25 86 PHE A N 1
ATOM 674 C CA . PHE A 1 86 ? 14.228 -3.766 -26.450 1.00 68.25 86 PHE A CA 1
ATOM 675 C C . PHE A 1 86 ? 13.159 -3.938 -27.532 1.00 68.25 86 PHE A C 1
ATOM 677 O O . PHE A 1 86 ? 13.501 -4.260 -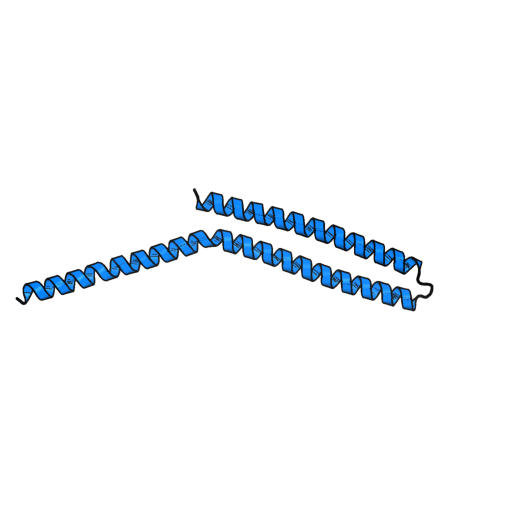28.668 1.00 68.25 86 PHE A O 1
ATOM 684 N N . GLU A 1 87 ? 11.895 -3.629 -27.226 1.00 68.19 87 GLU A N 1
ATOM 685 C CA . GLU A 1 87 ? 10.810 -3.599 -28.219 1.00 68.19 87 GLU A CA 1
ATOM 686 C C . GLU A 1 87 ? 11.095 -2.584 -29.335 1.00 68.19 87 GLU A C 1
ATOM 688 O O . GLU A 1 87 ? 10.959 -2.894 -30.517 1.00 68.19 87 GLU A O 1
ATOM 693 N N . GLN A 1 88 ? 11.572 -1.387 -28.977 1.00 67.25 88 GLN A N 1
ATOM 694 C CA . GLN A 1 88 ? 11.948 -0.354 -29.948 1.00 67.25 88 GLN A CA 1
ATOM 695 C C . GLN A 1 88 ? 13.125 -0.788 -30.832 1.00 67.25 88 GLN A C 1
ATOM 697 O O . GLN A 1 88 ? 13.135 -0.521 -32.036 1.00 67.25 88 GLN A O 1
ATOM 702 N N . SER A 1 89 ? 14.097 -1.498 -30.258 1.00 66.38 89 SER A N 1
ATOM 703 C CA . SER A 1 89 ? 15.241 -2.033 -31.004 1.00 66.38 89 SER A CA 1
ATOM 704 C C . SER A 1 89 ? 14.813 -3.135 -31.984 1.00 66.38 89 SER A C 1
ATOM 706 O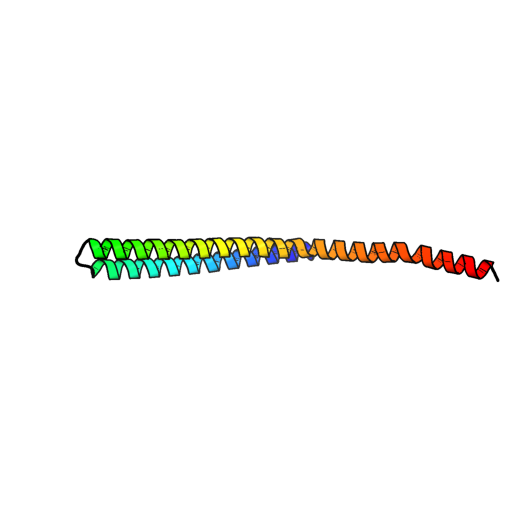 O . SER A 1 89 ? 15.239 -3.125 -33.137 1.00 66.38 89 SER A O 1
ATOM 708 N N . LEU A 1 90 ? 13.913 -4.037 -31.571 1.00 66.25 90 LEU A N 1
ATOM 709 C CA . LEU A 1 90 ? 13.329 -5.081 -32.426 1.00 66.25 90 LEU A CA 1
ATOM 710 C C . LEU A 1 90 ? 12.458 -4.507 -33.551 1.00 66.25 90 LEU A C 1
ATOM 712 O O . LEU A 1 90 ? 12.569 -4.948 -34.693 1.00 66.25 90 LEU A O 1
ATOM 716 N N . ALA A 1 91 ? 11.637 -3.494 -33.264 1.00 67.00 91 ALA A N 1
ATOM 717 C CA . ALA A 1 91 ? 10.848 -2.798 -34.280 1.00 67.00 91 ALA A CA 1
ATOM 718 C C . ALA A 1 91 ? 11.747 -2.106 -35.320 1.00 67.00 91 ALA A C 1
ATOM 720 O O . ALA A 1 91 ? 11.488 -2.187 -36.521 1.00 67.00 91 ALA A O 1
ATOM 721 N N . THR A 1 92 ? 12.848 -1.495 -34.872 1.00 65.75 92 THR A N 1
ATOM 722 C CA . THR A 1 92 ? 13.838 -0.868 -35.761 1.00 65.75 92 THR A CA 1
ATOM 723 C C . THR A 1 92 ? 14.556 -1.911 -36.625 1.00 65.75 92 THR A C 1
ATOM 725 O O . THR A 1 92 ? 14.726 -1.701 -37.824 1.00 65.75 92 THR A O 1
ATOM 728 N N . LEU A 1 93 ? 14.917 -3.067 -36.055 1.00 65.94 93 LEU A N 1
ATOM 729 C CA . LEU A 1 93 ? 15.517 -4.190 -36.788 1.00 65.94 93 LEU A CA 1
ATOM 730 C C . LEU A 1 93 ? 14.552 -4.808 -37.810 1.00 65.94 93 LEU A C 1
ATOM 732 O O . LEU A 1 93 ? 14.968 -5.124 -38.920 1.00 65.94 93 LEU A O 1
ATOM 736 N N . SER A 1 94 ? 13.268 -4.937 -37.476 1.00 61.75 94 SER A N 1
ATOM 737 C CA . SER A 1 94 ? 12.217 -5.409 -38.389 1.00 61.75 94 SER A CA 1
ATOM 738 C C . SER A 1 94 ? 11.991 -4.440 -39.560 1.00 61.75 94 SER A C 1
ATOM 740 O O . SER A 1 94 ? 11.964 -4.847 -40.727 1.00 61.75 94 SER A O 1
ATOM 742 N N . ALA A 1 95 ? 11.931 -3.135 -39.278 1.00 61.16 95 ALA A N 1
ATOM 743 C CA . ALA A 1 95 ? 11.841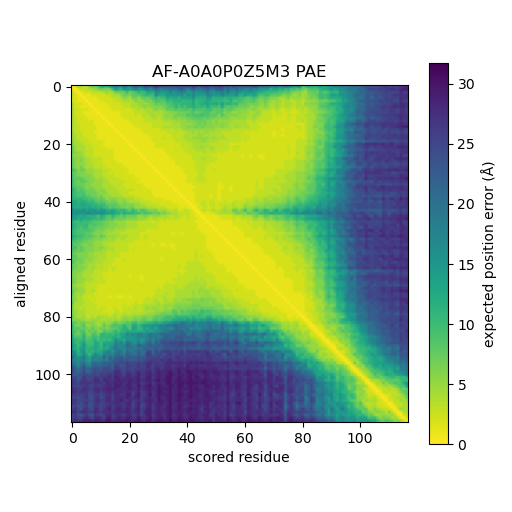 -2.101 -40.307 1.00 61.16 95 ALA A CA 1
ATOM 744 C C . ALA A 1 95 ? 13.087 -2.087 -41.216 1.00 61.16 95 ALA A C 1
ATOM 746 O O . ALA A 1 95 ? 12.969 -1.978 -42.440 1.00 61.16 95 ALA A O 1
ATOM 747 N N . ALA A 1 96 ? 14.279 -2.276 -40.641 1.00 59.44 96 ALA A N 1
ATOM 748 C CA . ALA A 1 96 ? 15.526 -2.395 -41.393 1.00 59.44 96 ALA A CA 1
ATOM 749 C C . ALA A 1 96 ? 15.581 -3.680 -42.242 1.00 59.44 96 ALA A C 1
ATOM 751 O O . ALA A 1 96 ? 15.959 -3.622 -43.411 1.00 59.44 96 ALA A O 1
ATOM 752 N N . GLY A 1 97 ? 15.144 -4.823 -41.704 1.00 58.97 97 GLY A N 1
ATOM 753 C CA . GLY A 1 97 ? 15.081 -6.100 -42.422 1.00 58.97 97 GLY A CA 1
ATOM 754 C C . GLY A 1 97 ? 14.119 -6.070 -43.612 1.00 58.97 97 GLY A C 1
ATOM 755 O O . GLY A 1 97 ? 14.434 -6.597 -44.679 1.00 58.97 97 GLY A O 1
ATOM 756 N N . THR A 1 98 ? 12.993 -5.366 -43.475 1.00 58.19 98 THR A N 1
ATOM 757 C CA . THR A 1 98 ? 12.025 -5.168 -44.567 1.00 58.19 98 THR A CA 1
ATOM 758 C C . THR A 1 98 ? 12.617 -4.298 -45.686 1.00 58.19 98 THR A C 1
ATOM 760 O O . THR A 1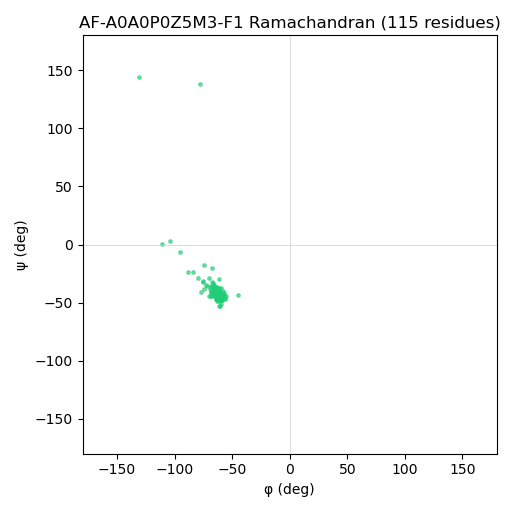 98 ? 12.501 -4.637 -46.863 1.00 58.19 98 THR A O 1
ATOM 763 N N . SER A 1 99 ? 13.349 -3.234 -45.334 1.00 55.31 99 SER A N 1
ATOM 764 C CA . SER A 1 99 ? 14.065 -2.377 -46.294 1.00 55.31 99 SER A CA 1
ATOM 765 C C . SER A 1 99 ? 15.157 -3.139 -47.065 1.00 55.31 99 SER A C 1
ATOM 767 O O . SER A 1 99 ? 15.240 -3.044 -48.296 1.00 55.31 99 SER A O 1
ATOM 769 N N . VAL A 1 100 ? 15.939 -3.978 -46.371 1.00 55.69 100 VAL A N 1
ATOM 770 C CA . VAL A 1 100 ? 16.994 -4.814 -46.973 1.00 55.69 100 VAL A CA 1
ATOM 771 C C . VAL A 1 100 ? 16.422 -5.888 -47.906 1.00 55.69 100 VAL A C 1
ATOM 773 O O . VAL A 1 100 ? 17.040 -6.175 -48.926 1.00 55.69 100 VAL A O 1
ATOM 776 N N . ALA A 1 101 ? 15.234 -6.434 -47.629 1.00 54.97 101 ALA A N 1
ATOM 777 C CA . ALA A 1 101 ? 14.579 -7.411 -48.505 1.00 54.97 101 ALA A CA 1
ATOM 778 C C . ALA A 1 101 ? 13.948 -6.780 -49.766 1.00 54.97 101 ALA A C 1
ATOM 780 O O . ALA A 1 101 ? 13.927 -7.401 -50.828 1.00 54.97 101 ALA A O 1
ATOM 781 N N . THR A 1 102 ? 13.467 -5.535 -49.691 1.00 53.31 102 THR A N 1
ATOM 782 C CA . THR A 1 102 ? 12.820 -4.865 -50.840 1.00 53.31 102 THR A CA 1
ATOM 783 C C . THR A 1 102 ? 13.789 -4.286 -51.876 1.00 53.31 102 THR A C 1
ATOM 785 O O . THR A 1 102 ? 13.462 -4.230 -53.063 1.00 53.31 102 THR A O 1
ATOM 788 N N . LYS A 1 103 ? 15.002 -3.889 -51.471 1.00 55.88 103 LYS A N 1
ATOM 789 C CA . LYS A 1 103 ? 15.979 -3.233 -52.360 1.00 55.88 103 LYS A CA 1
ATOM 790 C C . LYS A 1 103 ? 16.542 -4.148 -53.475 1.00 55.88 103 LYS A C 1
ATOM 792 O O . LYS A 1 103 ? 16.624 -3.685 -54.612 1.00 55.88 103 LYS A O 1
ATOM 797 N N . PRO A 1 104 ? 16.867 -5.436 -53.227 1.00 55.25 104 PRO A N 1
ATOM 798 C CA . PRO A 1 104 ? 17.318 -6.365 -54.267 1.00 55.25 104 PRO A CA 1
ATOM 799 C C . PRO A 1 104 ? 16.211 -6.729 -55.264 1.00 55.25 104 PRO A C 1
ATOM 801 O O . PRO A 1 104 ? 16.479 -6.858 -56.454 1.00 55.25 104 PRO A O 1
ATOM 804 N N . ALA A 1 105 ? 14.961 -6.853 -54.801 1.00 54.91 105 ALA A N 1
ATOM 805 C CA . ALA A 1 105 ? 13.826 -7.225 -55.646 1.00 54.91 105 ALA A CA 1
ATOM 806 C C . ALA A 1 105 ? 13.443 -6.114 -56.642 1.00 54.91 105 ALA A C 1
ATOM 808 O O . ALA A 1 105 ? 13.144 -6.401 -57.801 1.00 54.91 105 ALA A O 1
ATOM 809 N N . ALA A 1 106 ? 13.510 -4.846 -56.223 1.00 58.50 106 ALA A N 1
ATOM 810 C CA . ALA A 1 106 ? 13.289 -3.703 -57.111 1.00 58.50 106 ALA A CA 1
ATOM 811 C C . ALA A 1 106 ? 14.420 -3.546 -58.147 1.00 58.50 106 ALA A C 1
ATOM 813 O O . ALA A 1 106 ? 14.147 -3.337 -59.328 1.00 58.50 106 ALA A O 1
ATOM 814 N N . ALA A 1 107 ? 15.680 -3.729 -57.729 1.00 58.16 107 ALA A N 1
ATOM 815 C CA . ALA A 1 107 ? 16.840 -3.672 -58.621 1.00 58.16 107 ALA A CA 1
ATOM 816 C C . ALA A 1 107 ? 16.848 -4.812 -59.658 1.00 58.16 107 ALA A C 1
ATOM 818 O O . ALA A 1 107 ? 17.181 -4.588 -60.821 1.00 58.16 107 ALA A O 1
ATOM 819 N N . ALA A 1 108 ? 16.427 -6.021 -59.269 1.00 56.81 108 ALA A N 1
ATOM 820 C CA . ALA A 1 108 ? 16.312 -7.160 -60.180 1.00 56.81 108 ALA A CA 1
ATOM 821 C C . ALA A 1 108 ? 15.227 -6.951 -61.252 1.00 56.81 108 ALA A C 1
ATOM 823 O O . ALA A 1 108 ? 15.420 -7.338 -62.403 1.00 56.81 108 ALA A O 1
ATOM 824 N N . LYS A 1 109 ? 14.112 -6.295 -60.902 1.00 57.94 109 LYS A N 1
ATOM 825 C CA . LYS A 1 109 ? 13.037 -5.968 -61.852 1.00 57.94 109 LYS A CA 1
ATOM 826 C C . LYS A 1 109 ? 13.473 -4.914 -62.875 1.00 57.94 109 LYS A C 1
ATOM 828 O O . LYS A 1 109 ? 13.287 -5.112 -64.070 1.00 57.94 109 LYS A O 1
ATOM 833 N N . GLN A 1 110 ? 14.147 -3.857 -62.419 1.00 57.78 110 GLN A N 1
ATOM 834 C CA . GLN A 1 110 ? 14.675 -2.801 -63.292 1.00 57.78 110 GLN A CA 1
ATOM 835 C C . GLN A 1 110 ? 15.765 -3.307 -64.249 1.00 57.78 110 GLN A C 1
ATOM 837 O O . GLN A 1 110 ? 15.798 -2.902 -65.410 1.00 57.78 110 GLN A O 1
ATOM 842 N N . ALA A 1 111 ? 16.630 -4.216 -63.786 1.00 55.34 111 ALA A N 1
ATOM 843 C CA . ALA A 1 111 ? 17.662 -4.843 -64.613 1.00 55.34 111 ALA A CA 1
ATOM 844 C C . ALA A 1 111 ? 17.087 -5.814 -65.662 1.00 55.34 111 ALA A C 1
ATOM 846 O O . ALA A 1 111 ? 17.679 -5.991 -66.724 1.00 55.34 111 ALA A O 1
ATOM 847 N N . ALA A 1 112 ? 15.937 -6.439 -65.386 1.00 55.72 112 ALA A N 1
ATOM 848 C CA . ALA A 1 112 ? 15.238 -7.282 -66.354 1.00 55.72 112 ALA A CA 1
ATOM 849 C C . ALA A 1 112 ? 14.534 -6.450 -67.441 1.00 55.72 112 ALA A C 1
ATOM 851 O O . ALA A 1 112 ? 14.571 -6.820 -68.611 1.00 55.72 112 ALA A O 1
ATOM 852 N N . GLU A 1 113 ? 13.954 -5.304 -67.075 1.00 56.09 113 GLU A N 1
ATOM 853 C CA . GLU A 1 113 ? 13.258 -4.404 -68.008 1.00 56.09 113 GLU A CA 1
ATOM 854 C C . GLU A 1 113 ? 14.223 -3.636 -68.929 1.00 56.09 113 GLU A C 1
ATOM 856 O O . GLU A 1 113 ? 13.929 -3.455 -70.106 1.00 56.09 113 GLU A O 1
ATOM 861 N N . THR A 1 114 ? 15.415 -3.258 -68.450 1.00 60.44 114 THR A N 1
ATOM 862 C CA . THR A 1 114 ? 16.445 -2.591 -69.283 1.00 60.44 114 THR A CA 1
ATOM 863 C C . THR A 1 114 ? 17.164 -3.523 -70.254 1.00 60.44 114 THR A C 1
ATOM 865 O O . THR A 1 114 ? 17.790 -3.046 -71.192 1.00 60.44 114 THR A O 1
ATOM 868 N N . LYS A 1 115 ? 17.091 -4.843 -70.047 1.00 53.75 115 LYS A N 1
ATOM 869 C CA . LYS A 1 115 ? 17.710 -5.845 -70.930 1.00 53.75 115 LYS A CA 1
ATOM 870 C C . LYS A 1 115 ? 16.741 -6.403 -71.983 1.00 53.75 115 LYS A C 1
ATOM 872 O O . LYS A 1 115 ? 17.161 -7.191 -72.826 1.00 53.75 115 LYS A O 1
ATOM 877 N N . ALA A 1 116 ? 15.461 -6.036 -71.894 1.00 52.19 116 ALA A N 1
ATOM 878 C CA . ALA A 1 11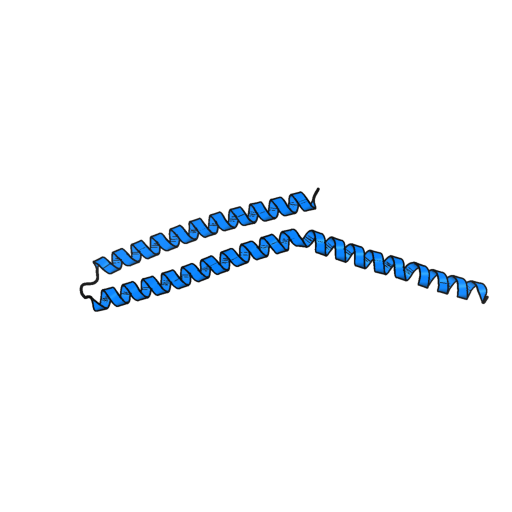6 ? 14.389 -6.431 -72.809 1.00 52.19 116 ALA A CA 1
ATOM 879 C C . ALA A 1 116 ? 13.979 -5.311 -73.792 1.00 52.19 116 ALA A C 1
ATOM 881 O O . ALA A 1 116 ? 13.046 -5.508 -74.571 1.00 52.19 116 ALA A O 1
ATOM 882 N N . ALA A 1 117 ? 14.667 -4.164 -73.747 1.00 47.22 117 ALA A N 1
ATOM 883 C CA . ALA A 1 117 ? 14.595 -3.064 -74.710 1.00 47.22 117 ALA A CA 1
ATOM 884 C C . ALA A 1 117 ? 15.882 -3.024 -75.544 1.00 47.22 117 ALA A C 1
ATOM 886 O O . ALA A 1 117 ? 15.785 -2.684 -76.743 1.00 47.22 117 ALA A O 1
#

Mean predicted aligned error: 11.82 Å

Nearest PDB structures (foldseek):
  5izs-assembly1_A  TM=9.522E-01  e=6.361E-01  synthetic construct
  5izs-assembly2_D  TM=9.503E-01  e=6.361E-01  synthetic construct
  6xi6-assembly1_A-3  TM=9.066E-01  e=6.361E-01  synthetic construct
  5izs-assembly2_E  TM=9.566E-01  e=1.353E+00  synthetic construct
  4ke2-assembly1_A  TM=5.678E-01  e=9.513E+00  Pseudopleuronectes americanus

Radius of gyration: 30.01 Å; Cα contacts (8 Å, |Δi|>4): 28; chains: 1; bounding box: 47×15×101 Å

pLDDT: mean 82.78, std 16.07, range [47.22, 97.5]

Organism: NCBI:txid651183